Protein AF-A0A7T4TWR5-F1 (afdb_monomer)

Mean predicted aligned error: 11.18 Å

Nearest PDB structures (foldseek):
  2llk-assembly1_A  TM=6.198E-01  e=1.015E+00  Homo sapiens
  7bhy-assembly2_C-2  TM=6.586E-01  e=2.776E+00  Bacillus subtilis subsp. subtilis str. 168
  2m8g-assembly1_X  TM=4.660E-01  e=7.099E+00  Aquifex aeolicus VF5

Secondary structure (DSSP, 8-state):
-----------PSPTHHHHHHHHHHHHHHHH---GGG--GGG-S-HHHHHHHHHH-

InterPro domains:
  IPR025161 Insertion element IS402-like domain [PF13340] (1-56)
  IPR052909 Transposase_6_like [PTHR46637] (9-56)

Foldseek 3Di:
DDDDPDDPPVDDPDCLAVVLLVVQVVCCVVVVDDLVPRDCVSVYDSVRSVVVVVVD

Radius of gyration: 15.81 Å; Cα contacts (8 Å, |Δi|>4): 33; chains: 1; bounding box: 30×23×49 Å

Structure (mmCIF, N/CA/C/O backbone):
data_AF-A0A7T4TWR5-F1
#
_entry.id   AF-A0A7T4TWR5-F1
#
loop_
_atom_site.group_PDB
_atom_site.id
_atom_site.type_symbol
_atom_site.label_atom_id
_atom_site.label_alt_id
_atom_site.label_comp_id
_atom_site.label_asym_id
_atom_site.label_entity_id
_atom_site.label_seq_id
_atom_site.pdbx_PDB_ins_code
_atom_site.Cartn_x
_atom_site.Cartn_y
_atom_site.Cartn_z
_atom_site.occupancy
_atom_site.B_iso_or_equiv
_atom_site.auth_seq_id
_atom_site.auth_comp_id
_atom_site.auth_asym_id
_atom_site.auth_atom_id
_atom_site.pdbx_PDB_model_num
ATOM 1 N N . MET A 1 1 ? 17.910 -15.066 -39.885 1.00 48.38 1 MET A N 1
ATOM 2 C CA . MET A 1 1 ? 17.192 -14.321 -38.825 1.00 48.38 1 MET A CA 1
ATOM 3 C C . MET A 1 1 ? 18.023 -14.413 -37.553 1.00 48.38 1 MET A C 1
ATOM 5 O O . MET A 1 1 ? 18.317 -15.546 -37.186 1.00 48.38 1 MET A O 1
ATOM 9 N N . PRO A 1 2 ? 18.505 -13.324 -36.922 1.00 56.09 2 PRO A N 1
ATOM 10 C CA . PRO A 1 2 ? 19.312 -13.481 -35.717 1.00 56.09 2 PRO A CA 1
ATOM 11 C C . PRO A 1 2 ? 18.406 -13.751 -34.507 1.00 56.09 2 PRO A C 1
ATOM 13 O O . PRO A 1 2 ? 17.346 -13.144 -34.362 1.00 56.09 2 PRO A O 1
ATOM 16 N N . ALA A 1 3 ? 18.815 -14.703 -33.668 1.00 61.19 3 ALA A N 1
ATOM 17 C CA . ALA A 1 3 ? 18.081 -15.149 -32.489 1.00 61.19 3 ALA A CA 1
ATOM 18 C C . ALA A 1 3 ? 18.078 -14.080 -31.383 1.00 61.19 3 ALA A C 1
ATOM 20 O O . ALA A 1 3 ? 19.100 -13.440 -31.120 1.00 61.19 3 ALA A O 1
ATOM 21 N N . ALA A 1 4 ? 16.931 -13.904 -30.721 1.00 61.03 4 ALA A N 1
ATOM 22 C CA . ALA A 1 4 ? 16.780 -12.992 -29.595 1.00 61.03 4 ALA A CA 1
ATOM 23 C C . ALA A 1 4 ? 17.735 -13.394 -28.460 1.00 61.03 4 ALA A C 1
ATOM 25 O O . ALA A 1 4 ? 17.583 -14.437 -27.824 1.00 61.03 4 ALA A O 1
ATOM 26 N N . ARG A 1 5 ? 18.750 -12.563 -28.218 1.00 55.62 5 ARG A N 1
ATOM 27 C CA . ARG A 1 5 ? 19.716 -12.754 -27.137 1.00 55.62 5 ARG A CA 1
ATOM 28 C C . ARG A 1 5 ? 19.020 -12.458 -25.811 1.00 55.62 5 ARG A C 1
ATOM 30 O O . ARG A 1 5 ? 18.840 -11.293 -25.460 1.00 55.62 5 ARG A O 1
ATOM 37 N N . VAL A 1 6 ? 18.632 -13.505 -25.084 1.00 60.03 6 VAL A N 1
ATOM 38 C CA . VAL A 1 6 ? 18.1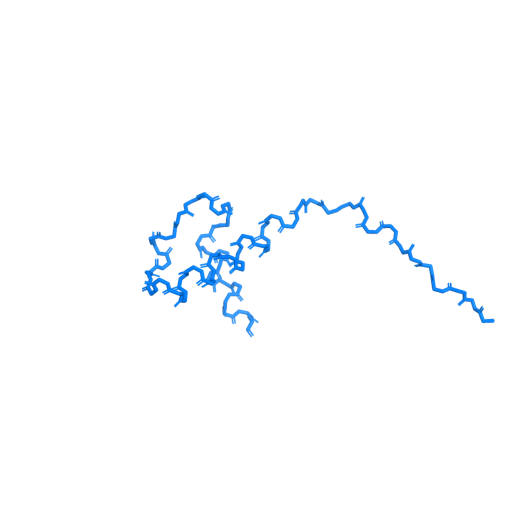71 -13.384 -23.696 1.00 60.03 6 VAL A CA 1
ATOM 39 C C . VAL A 1 6 ? 19.320 -12.779 -22.893 1.00 60.03 6 VAL A C 1
ATOM 41 O O . VAL A 1 6 ? 20.375 -13.390 -22.718 1.00 60.03 6 VAL A O 1
ATOM 44 N N . ARG A 1 7 ? 19.150 -11.521 -22.482 1.00 62.12 7 ARG A N 1
ATOM 45 C CA . ARG A 1 7 ? 20.083 -10.857 -21.573 1.00 62.12 7 ARG A CA 1
ATOM 46 C C . ARG A 1 7 ? 19.958 -11.551 -20.217 1.00 62.12 7 ARG A C 1
ATOM 48 O O . ARG A 1 7 ? 18.830 -11.714 -19.752 1.00 62.12 7 ARG A O 1
ATOM 55 N N . PRO A 1 8 ? 21.061 -11.915 -19.549 1.00 60.56 8 PRO A N 1
ATOM 56 C CA . PRO A 1 8 ? 20.989 -12.310 -18.158 1.00 60.56 8 PRO A CA 1
ATOM 57 C C . PRO A 1 8 ? 20.732 -11.027 -17.367 1.00 60.56 8 PRO A C 1
ATOM 59 O O . PRO A 1 8 ? 21.661 -10.337 -16.959 1.00 60.56 8 PRO A O 1
ATOM 62 N N . GLN A 1 9 ? 19.467 -10.658 -17.176 1.00 61.47 9 GLN A N 1
ATOM 63 C CA . GLN A 1 9 ? 19.079 -9.618 -16.221 1.00 61.47 9 GLN A CA 1
ATOM 64 C C . GLN A 1 9 ? 19.182 -10.186 -14.790 1.00 61.47 9 GLN A C 1
ATOM 66 O O . GLN A 1 9 ? 18.264 -10.100 -13.989 1.00 61.47 9 GLN A O 1
ATOM 71 N N . GLY A 1 10 ? 20.313 -10.832 -14.495 1.00 56.69 10 GLY A N 1
ATOM 72 C CA . GLY A 1 10 ? 20.679 -11.408 -13.206 1.00 56.69 10 GLY A CA 1
ATOM 73 C C . GLY A 1 10 ? 21.576 -10.438 -12.452 1.00 56.69 10 GLY A C 1
ATOM 74 O O . GLY A 1 10 ? 22.746 -10.722 -12.226 1.00 56.69 10 GLY A O 1
ATOM 75 N N . GLY A 1 11 ? 21.040 -9.259 -12.143 1.00 52.50 11 GLY A N 1
ATOM 76 C CA . GLY A 1 11 ? 21.764 -8.196 -11.445 1.00 52.50 11 GLY A CA 1
ATOM 77 C C . GLY A 1 11 ? 20.836 -7.177 -10.794 1.00 52.50 11 GLY A C 1
ATOM 78 O O . GLY A 1 11 ? 21.177 -6.003 -10.714 1.00 52.50 11 GLY A O 1
ATOM 79 N N . GLY A 1 12 ? 19.630 -7.598 -10.406 1.00 51.53 12 GLY A N 1
ATOM 80 C CA . GLY A 1 12 ? 18.720 -6.757 -9.643 1.00 51.53 12 GLY A CA 1
ATOM 81 C C . GLY A 1 12 ? 19.142 -6.772 -8.183 1.00 51.53 12 GLY A C 1
ATOM 82 O O . GLY A 1 12 ? 19.110 -7.827 -7.551 1.00 51.53 12 GLY A O 1
ATOM 83 N N . VAL A 1 13 ? 19.500 -5.610 -7.634 1.00 49.72 13 VAL A N 1
ATOM 84 C CA . VAL A 1 13 ? 19.238 -5.359 -6.210 1.00 49.72 13 VAL A CA 1
ATOM 85 C C . VAL A 1 13 ? 17.788 -5.788 -6.006 1.00 49.72 13 VAL A C 1
ATOM 87 O O . VAL A 1 13 ? 16.935 -5.394 -6.800 1.00 49.72 13 VAL A O 1
ATOM 90 N N . ALA A 1 14 ? 17.571 -6.747 -5.111 1.00 51.97 14 ALA A N 1
ATOM 91 C CA . ALA A 1 14 ? 16.372 -7.566 -5.109 1.00 51.97 14 ALA A CA 1
ATOM 92 C C . ALA A 1 14 ? 15.094 -6.719 -5.257 1.00 51.97 14 ALA A C 1
ATOM 94 O O . ALA A 1 14 ? 14.995 -5.644 -4.672 1.00 51.97 14 ALA A O 1
ATOM 95 N N . ASN A 1 15 ? 14.111 -7.245 -5.995 1.00 55.28 15 ASN A N 1
ATOM 96 C CA . ASN A 1 15 ? 12.759 -6.703 -6.221 1.00 55.28 15 ASN A CA 1
ATOM 97 C C . ASN A 1 15 ? 11.941 -6.495 -4.922 1.00 55.28 15 ASN A C 1
ATOM 99 O O . ASN A 1 15 ? 10.723 -6.381 -4.939 1.00 55.28 15 ASN A O 1
ATOM 103 N N . ILE A 1 16 ? 12.613 -6.501 -3.774 1.00 55.88 16 ILE A N 1
ATOM 104 C CA . ILE A 1 16 ? 12.065 -6.345 -2.441 1.00 55.88 16 ILE A CA 1
ATOM 105 C C . ILE A 1 16 ? 11.412 -4.971 -2.324 1.00 55.88 16 ILE A C 1
ATOM 107 O O . ILE A 1 16 ? 10.354 -4.897 -1.725 1.00 55.88 16 ILE A O 1
ATOM 111 N N . ASP A 1 17 ? 11.954 -3.913 -2.938 1.00 68.81 17 ASP A N 1
ATOM 112 C CA . ASP A 1 17 ? 11.344 -2.580 -2.870 1.00 68.81 17 ASP A CA 1
ATOM 113 C C . ASP A 1 17 ? 10.012 -2.485 -3.639 1.00 68.81 17 ASP A C 1
ATOM 115 O O . ASP A 1 17 ? 9.031 -1.993 -3.082 1.00 68.81 17 ASP A O 1
ATOM 119 N N . ASP A 1 18 ? 9.920 -2.970 -4.883 1.00 72.31 18 ASP A N 1
ATOM 120 C CA . ASP A 1 18 ? 8.674 -2.888 -5.661 1.00 72.31 18 ASP A CA 1
ATOM 121 C C . ASP A 1 18 ? 7.625 -3.922 -5.205 1.00 72.31 18 ASP A C 1
ATOM 123 O O . ASP A 1 18 ? 6.449 -3.565 -5.082 1.00 72.31 18 ASP A O 1
ATOM 127 N N . GLU A 1 19 ? 8.013 -5.164 -4.874 1.00 75.50 19 GLU A N 1
ATOM 128 C CA . GLU A 1 19 ? 7.089 -6.141 -4.268 1.00 75.50 19 GLU A CA 1
ATOM 129 C C . GLU A 1 19 ? 6.591 -5.675 -2.900 1.00 75.50 19 GLU A C 1
ATOM 131 O O . GLU A 1 19 ? 5.404 -5.818 -2.604 1.00 75.50 19 GLU A O 1
ATOM 136 N N . ALA A 1 20 ? 7.446 -5.066 -2.075 1.00 80.56 20 ALA A N 1
ATOM 137 C CA . ALA A 1 20 ? 7.021 -4.491 -0.807 1.00 80.56 20 ALA A CA 1
ATOM 138 C C . ALA A 1 20 ? 6.052 -3.331 -0.983 1.00 80.56 20 ALA A C 1
ATOM 140 O O . ALA A 1 20 ? 5.084 -3.223 -0.231 1.00 80.56 20 ALA A O 1
ATOM 141 N N . VAL A 1 21 ? 6.310 -2.451 -1.955 1.00 79.12 21 VAL A N 1
ATOM 142 C CA . VAL A 1 21 ? 5.406 -1.349 -2.284 1.00 79.12 21 VAL A CA 1
ATOM 143 C C . VAL A 1 21 ? 4.058 -1.904 -2.726 1.00 79.12 21 VAL A C 1
ATOM 145 O O . VAL A 1 21 ? 3.026 -1.448 -2.236 1.00 79.12 21 VAL A O 1
ATOM 148 N N . PHE A 1 22 ? 4.051 -2.919 -3.586 1.00 81.12 22 PHE A N 1
ATOM 149 C CA . PHE A 1 22 ? 2.821 -3.550 -4.041 1.00 81.12 22 PHE A CA 1
ATOM 150 C C . PHE A 1 22 ? 2.070 -4.232 -2.889 1.00 81.12 22 PHE A C 1
ATOM 152 O O . PHE A 1 22 ? 0.892 -3.951 -2.670 1.00 81.12 22 PHE A O 1
ATOM 159 N N . ALA A 1 23 ? 2.752 -5.051 -2.08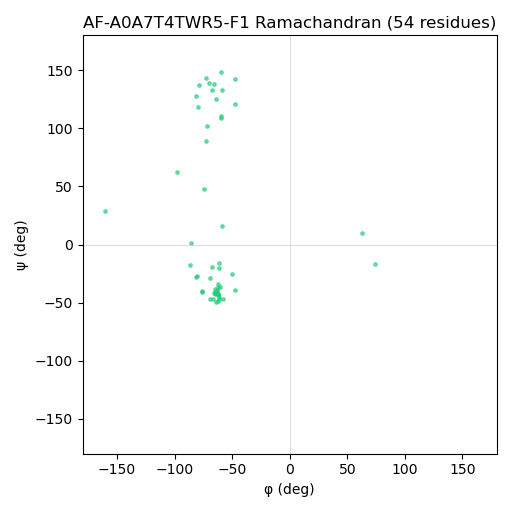7 1.00 85.25 23 ALA A N 1
ATOM 160 C CA . ALA A 1 23 ? 2.168 -5.717 -0.926 1.00 85.25 23 ALA A CA 1
ATOM 161 C C . ALA A 1 23 ? 1.634 -4.714 0.110 1.00 85.25 23 ALA A C 1
ATOM 163 O O . ALA A 1 23 ? 0.566 -4.927 0.680 1.00 85.25 23 ALA A O 1
ATOM 164 N N . ALA A 1 24 ? 2.321 -3.585 0.303 1.00 84.56 24 ALA A N 1
ATOM 165 C CA . ALA A 1 24 ? 1.861 -2.493 1.150 1.00 84.56 24 ALA A CA 1
ATOM 166 C C . ALA A 1 24 ? 0.589 -1.813 0.616 1.00 84.56 24 ALA A C 1
ATOM 168 O O . ALA A 1 24 ? -0.313 -1.523 1.403 1.00 84.56 24 ALA A O 1
ATOM 169 N N . ILE A 1 25 ? 0.492 -1.573 -0.699 1.00 83.62 25 ILE A N 1
ATOM 170 C CA . ILE A 1 25 ? -0.719 -1.029 -1.339 1.00 83.62 25 ILE A CA 1
ATOM 171 C C . ILE A 1 25 ? -1.888 -1.999 -1.150 1.00 83.62 25 ILE A C 1
ATOM 173 O O . ILE A 1 25 ? -2.954 -1.586 -0.698 1.00 83.62 25 ILE A O 1
ATOM 177 N N . ILE A 1 26 ? -1.686 -3.290 -1.432 1.00 86.12 26 ILE A N 1
ATOM 178 C CA . ILE A 1 26 ? -2.720 -4.318 -1.255 1.00 86.12 26 ILE A CA 1
ATOM 179 C C . ILE A 1 26 ? -3.134 -4.428 0.214 1.00 86.12 26 ILE A C 1
ATOM 181 O O . ILE A 1 26 ? -4.325 -4.473 0.506 1.00 86.12 26 ILE A O 1
ATOM 185 N N . TYR A 1 27 ? -2.184 -4.400 1.152 1.00 85.19 27 TYR A N 1
ATOM 186 C CA . TYR A 1 27 ? -2.488 -4.404 2.580 1.00 85.19 27 TYR A CA 1
ATOM 187 C C . TYR A 1 27 ? -3.375 -3.217 2.967 1.00 85.19 27 TYR A C 1
ATOM 189 O O . TYR A 1 27 ? -4.379 -3.410 3.647 1.00 85.19 27 TYR A O 1
ATOM 197 N N . VAL A 1 28 ? -3.052 -2.002 2.516 1.00 84.38 28 VAL A N 1
ATOM 198 C CA . VAL A 1 28 ? -3.861 -0.796 2.767 1.00 84.38 28 VAL A CA 1
ATOM 199 C C . VAL A 1 28 ? -5.255 -0.914 2.150 1.00 84.38 28 VAL A C 1
ATOM 201 O O . VAL A 1 28 ? -6.232 -0.588 2.817 1.00 84.38 28 VAL A O 1
ATOM 204 N N . LEU A 1 29 ? -5.368 -1.430 0.924 1.00 85.75 29 LEU A N 1
ATOM 205 C CA . LEU A 1 29 ? -6.654 -1.636 0.249 1.00 85.75 29 LEU A CA 1
ATOM 206 C C . LEU A 1 29 ? -7.535 -2.673 0.959 1.00 85.75 29 LEU A C 1
ATOM 208 O O . LEU A 1 29 ? -8.731 -2.452 1.116 1.00 85.75 29 LEU A O 1
ATOM 212 N N . VAL A 1 30 ? -6.952 -3.789 1.404 1.00 88.19 30 VAL A N 1
ATOM 213 C CA . VAL A 1 30 ? -7.680 -4.885 2.066 1.00 88.19 30 VAL A CA 1
ATOM 214 C C . VAL A 1 30 ? -8.040 -4.531 3.508 1.00 88.19 30 VAL A C 1
ATOM 216 O O . VAL A 1 30 ? -9.136 -4.840 3.967 1.00 88.19 30 VAL A O 1
ATOM 219 N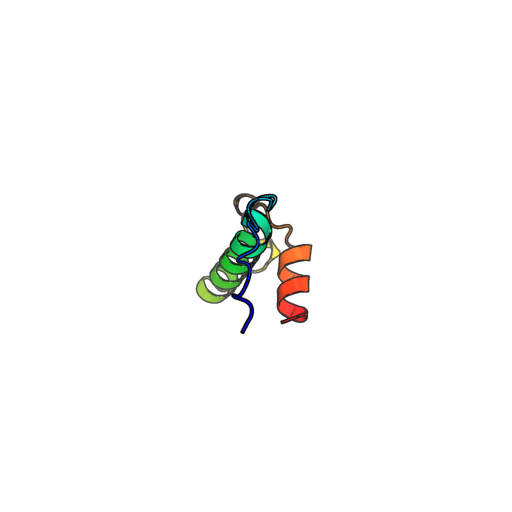 N . SER A 1 31 ? -7.129 -3.884 4.238 1.00 83.44 31 SER A N 1
ATOM 220 C CA . SER A 1 31 ? -7.330 -3.536 5.651 1.00 83.44 31 SER A CA 1
ATOM 221 C C . SER A 1 31 ? -8.048 -2.202 5.866 1.00 83.44 31 SER A C 1
ATOM 223 O O . SER A 1 31 ? -8.491 -1.929 6.980 1.00 83.44 31 SER A O 1
ATOM 225 N N . GLY A 1 32 ? -8.109 -1.334 4.849 1.00 83.62 32 GLY A N 1
ATOM 226 C CA . GLY A 1 32 ? -8.599 0.042 4.974 1.00 83.62 32 GLY A CA 1
ATOM 227 C C . GLY A 1 32 ? -7.762 0.918 5.916 1.00 83.62 32 GLY A C 1
ATOM 228 O O . GLY A 1 32 ? -8.174 2.023 6.273 1.00 83.62 32 GLY A O 1
ATOM 229 N N . CYS A 1 33 ? -6.599 0.438 6.364 1.00 80.38 33 CYS A N 1
ATOM 230 C CA . CYS A 1 33 ? -5.746 1.160 7.296 1.00 80.38 33 CYS A CA 1
ATOM 231 C C . CYS A 1 33 ? -5.048 2.335 6.606 1.00 80.38 33 CYS A C 1
ATOM 233 O O . CYS A 1 33 ? -4.590 2.242 5.471 1.00 80.38 33 CYS A O 1
ATOM 235 N N . ALA A 1 34 ? -4.890 3.449 7.323 1.00 80.06 34 ALA A N 1
ATOM 236 C CA . ALA A 1 34 ? -4.142 4.592 6.812 1.00 80.06 34 ALA A CA 1
ATOM 237 C C . ALA A 1 34 ? -2.683 4.207 6.502 1.00 80.06 34 ALA A C 1
ATOM 239 O O . ALA A 1 34 ? -2.065 3.455 7.255 1.00 80.06 34 ALA A O 1
ATOM 240 N N . TRP A 1 35 ? -2.069 4.839 5.493 1.00 78.38 35 TRP A N 1
ATOM 241 C CA . TRP A 1 35 ? -0.641 4.680 5.154 1.00 78.38 35 TRP A CA 1
ATOM 242 C C . TRP A 1 35 ? 0.303 4.845 6.361 1.00 78.38 35 TRP A C 1
ATOM 244 O O . TRP A 1 35 ? 1.407 4.305 6.400 1.00 78.38 35 TRP A O 1
ATOM 254 N N . ARG A 1 36 ? -0.129 5.589 7.388 1.00 74.81 36 ARG A N 1
ATOM 255 C CA . ARG A 1 36 ? 0.606 5.787 8.645 1.00 74.81 36 ARG A CA 1
ATOM 256 C C . ARG A 1 36 ? 0.686 4.532 9.515 1.00 74.81 36 ARG A C 1
ATOM 258 O O . ARG A 1 36 ? 1.674 4.414 10.236 1.00 74.81 36 ARG A O 1
ATOM 265 N N . ALA A 1 37 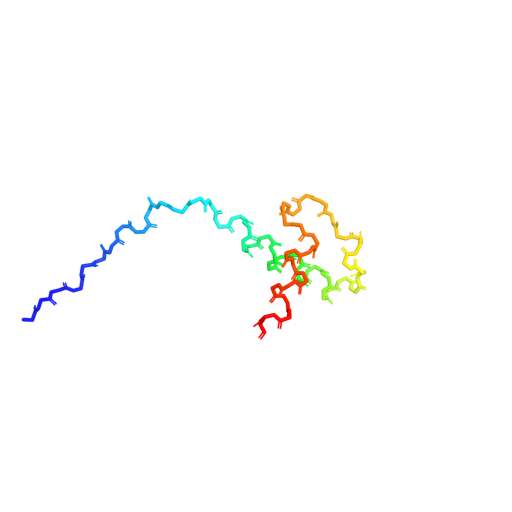? -0.300 3.643 9.435 1.00 77.12 37 ALA A N 1
ATOM 266 C CA . ALA A 1 37 ? -0.354 2.366 10.143 1.00 77.12 37 ALA A CA 1
ATOM 267 C C . ALA A 1 37 ? 0.372 1.239 9.390 1.00 77.12 37 ALA A C 1
ATOM 269 O O . ALA A 1 37 ? 0.398 0.105 9.859 1.00 77.12 37 ALA A O 1
ATOM 270 N N . LEU A 1 38 ? 0.976 1.544 8.235 1.00 75.56 38 LEU A N 1
ATOM 271 C CA . LEU A 1 38 ? 1.736 0.567 7.476 1.00 75.56 38 LEU A CA 1
ATOM 272 C C . LEU A 1 38 ? 2.969 0.103 8.282 1.00 75.56 38 LEU A C 1
ATOM 274 O O . LEU A 1 38 ? 3.765 0.957 8.706 1.00 75.56 38 LEU A O 1
ATOM 278 N N . PRO A 1 39 ? 3.142 -1.216 8.491 1.00 70.94 39 PRO A N 1
ATOM 279 C CA . PRO A 1 39 ? 4.306 -1.767 9.170 1.00 70.94 39 PRO A CA 1
ATOM 280 C C . PRO A 1 39 ? 5.599 -1.394 8.440 1.00 70.94 39 PRO A C 1
ATOM 282 O O . PRO A 1 39 ? 5.719 -1.585 7.233 1.00 70.94 39 PRO A O 1
ATOM 285 N N . LEU A 1 40 ? 6.608 -0.930 9.184 1.00 68.56 40 LEU A N 1
ATOM 286 C CA . LEU A 1 40 ? 7.960 -0.684 8.652 1.00 68.56 40 LEU A CA 1
ATOM 287 C C . LEU A 1 40 ? 8.624 -1.971 8.121 1.00 68.56 40 LEU A C 1
ATOM 289 O O . LEU A 1 40 ? 9.585 -1.896 7.363 1.00 68.56 40 LEU A O 1
ATOM 293 N N . CYS A 1 41 ? 8.086 -3.140 8.486 1.00 71.75 41 CYS A N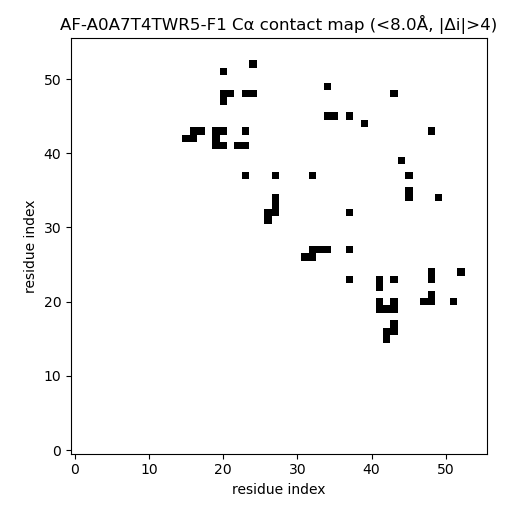 1
ATOM 294 C CA . CYS A 1 41 ? 8.532 -4.460 8.042 1.00 71.75 41 CYS A CA 1
ATOM 295 C C . CYS A 1 41 ? 8.430 -4.680 6.531 1.00 71.75 41 CYS A C 1
ATOM 297 O O . CYS A 1 41 ? 9.121 -5.552 6.020 1.00 71.75 41 CYS A O 1
ATOM 299 N N . PHE A 1 42 ? 7.608 -3.904 5.816 1.00 71.25 42 PHE A N 1
ATOM 300 C CA . PHE A 1 42 ? 7.578 -3.984 4.359 1.00 71.25 42 PHE A CA 1
ATOM 301 C C . PHE A 1 42 ? 8.890 -3.483 3.737 1.00 71.25 42 PHE A C 1
ATOM 303 O O . PHE A 1 42 ? 9.169 -3.813 2.603 1.00 71.25 42 PHE A O 1
ATOM 310 N N . GLY A 1 43 ? 9.734 -2.710 4.428 1.00 66.81 43 GLY A N 1
ATOM 311 C CA . GLY A 1 43 ? 10.972 -2.177 3.833 1.00 66.81 43 GLY A CA 1
ATOM 312 C C . GLY A 1 43 ? 10.737 -1.025 2.845 1.00 66.81 43 GLY A C 1
ATOM 313 O O . GLY A 1 43 ? 11.633 -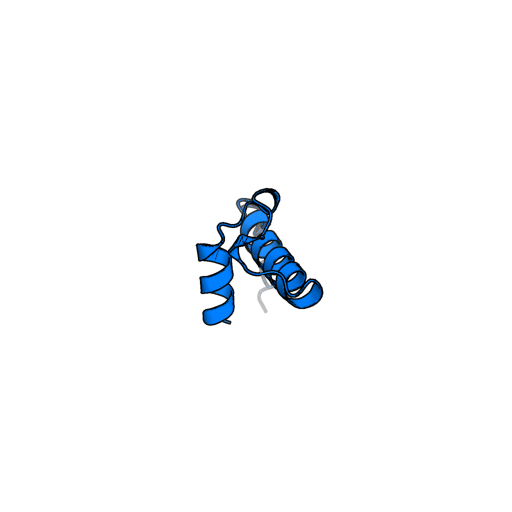0.220 2.618 1.00 66.81 43 GLY A O 1
ATOM 314 N N . ALA A 1 44 ? 9.505 -0.850 2.360 1.00 70.12 44 ALA A N 1
ATOM 315 C CA . ALA A 1 44 ? 9.079 0.317 1.604 1.00 70.12 44 ALA A CA 1
ATOM 316 C C . ALA A 1 44 ? 8.718 1.490 2.530 1.00 70.12 44 ALA A C 1
ATOM 318 O O . ALA A 1 44 ? 7.878 1.388 3.430 1.00 70.12 44 ALA A O 1
ATOM 319 N N . SER A 1 45 ? 9.311 2.657 2.277 1.00 72.62 45 SER A N 1
ATOM 320 C CA . SER A 1 45 ? 8.911 3.889 2.961 1.00 72.62 45 SER A CA 1
ATOM 321 C C . SER A 1 45 ? 7.488 4.286 2.562 1.00 72.62 45 SER A C 1
ATOM 323 O O . SER A 1 45 ? 7.148 4.275 1.380 1.00 72.62 45 SER A O 1
ATOM 325 N N . LYS A 1 46 ? 6.672 4.735 3.525 1.00 73.25 46 LYS A N 1
ATOM 326 C CA . LYS A 1 46 ? 5.295 5.231 3.301 1.00 73.25 46 LYS A CA 1
ATOM 327 C C . LYS A 1 46 ? 5.221 6.226 2.136 1.00 73.25 46 LYS A C 1
ATOM 329 O O . LYS A 1 46 ? 4.301 6.180 1.325 1.00 73.25 46 LYS A O 1
ATOM 334 N N . SER A 1 47 ? 6.229 7.092 2.033 1.00 75.25 47 SER A N 1
ATOM 335 C CA . SER A 1 47 ? 6.374 8.086 0.968 1.00 75.25 47 SER A CA 1
ATOM 336 C C . SER A 1 47 ? 6.577 7.454 -0.411 1.00 75.25 47 SER A C 1
ATOM 338 O O . SER A 1 47 ? 6.037 7.957 -1.392 1.00 75.25 47 SER A O 1
ATOM 340 N N . THR A 1 48 ? 7.340 6.362 -0.492 1.00 78.06 48 THR A N 1
ATOM 341 C CA . THR A 1 48 ? 7.558 5.598 -1.728 1.00 78.06 48 THR A CA 1
ATOM 342 C C . THR A 1 48 ? 6.264 4.936 -2.171 1.00 78.06 48 THR A C 1
ATOM 344 O O . THR A 1 48 ? 5.872 5.089 -3.325 1.00 78.06 48 THR A O 1
ATOM 347 N N . VAL A 1 49 ? 5.561 4.281 -1.243 1.00 78.25 49 VAL A N 1
ATOM 348 C CA . VAL A 1 49 ? 4.305 3.580 -1.533 1.00 78.25 49 VAL 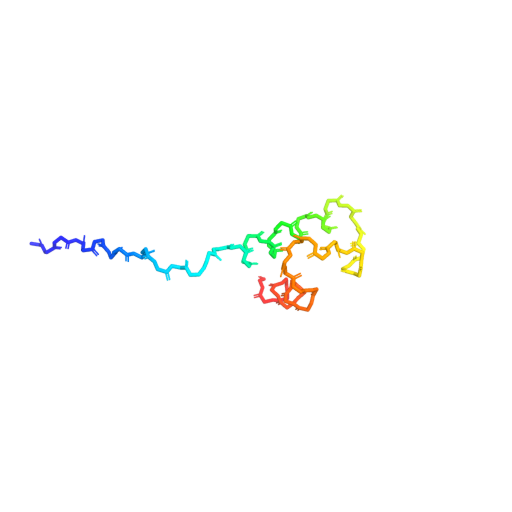A CA 1
ATOM 349 C C . VAL A 1 49 ? 3.234 4.549 -2.039 1.00 78.25 49 VAL A C 1
ATOM 351 O O . VAL A 1 49 ? 2.635 4.319 -3.086 1.00 78.25 49 VAL A O 1
ATOM 354 N N . HIS A 1 50 ? 3.060 5.688 -1.363 1.00 77.75 50 HIS A N 1
ATOM 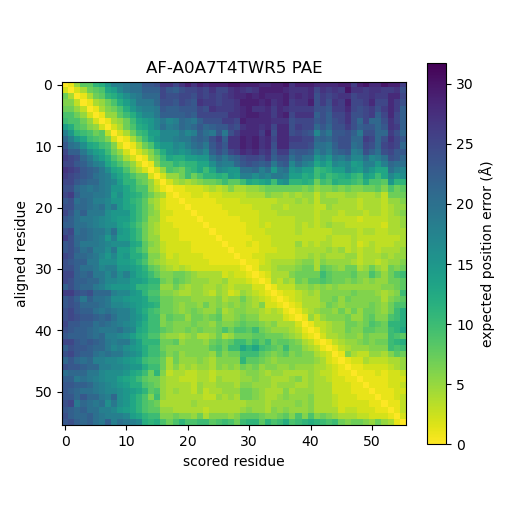355 C CA . HIS A 1 50 ? 2.097 6.710 -1.773 1.00 77.75 50 HIS A CA 1
ATOM 356 C C . HIS A 1 50 ? 2.451 7.342 -3.126 1.00 77.75 50 HIS A C 1
ATOM 358 O O . HIS A 1 50 ? 1.574 7.559 -3.956 1.00 77.75 50 HIS A O 1
ATOM 364 N N . ARG A 1 51 ? 3.736 7.628 -3.385 1.00 77.88 51 ARG A N 1
ATOM 365 C CA . ARG A 1 51 ? 4.163 8.131 -4.701 1.00 77.88 51 ARG A CA 1
ATOM 366 C C . ARG A 1 51 ? 3.886 7.111 -5.797 1.00 77.88 51 ARG A C 1
ATOM 368 O O . ARG A 1 51 ? 3.381 7.498 -6.839 1.00 77.88 51 ARG A O 1
ATOM 375 N N . ARG A 1 52 ? 4.183 5.829 -5.568 1.00 76.44 52 ARG A N 1
ATOM 376 C CA . ARG A 1 52 ? 3.936 4.766 -6.553 1.00 76.44 52 ARG A CA 1
ATOM 377 C C . ARG A 1 52 ? 2.446 4.605 -6.842 1.00 76.44 52 ARG A C 1
ATOM 379 O O . ARG A 1 52 ? 2.095 4.492 -8.005 1.00 76.44 52 ARG A O 1
ATOM 386 N N . PHE A 1 53 ? 1.602 4.704 -5.814 1.00 77.69 53 PHE A N 1
ATOM 387 C CA . PHE A 1 53 ? 0.144 4.702 -5.954 1.00 77.69 53 PHE A CA 1
ATOM 388 C C . PHE A 1 53 ? -0.395 5.883 -6.777 1.00 77.69 53 PHE A C 1
ATOM 390 O O . PHE A 1 53 ? -1.376 5.718 -7.479 1.00 77.69 53 PHE A O 1
ATOM 397 N N . VAL A 1 54 ? 0.226 7.065 -6.706 1.00 79.25 54 VAL A N 1
ATOM 398 C CA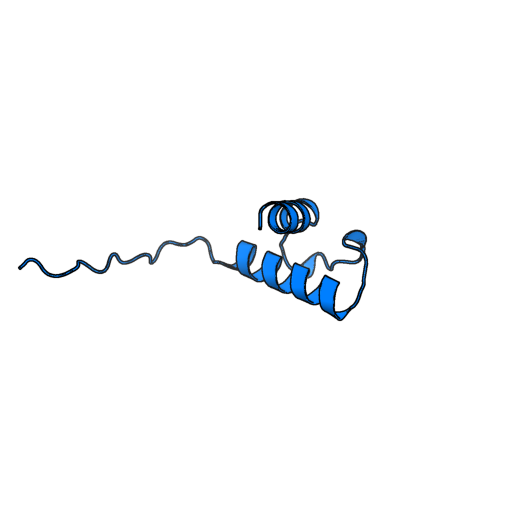 . VAL A 1 54 ? -0.180 8.234 -7.517 1.00 79.25 54 VAL A CA 1
ATOM 399 C C . VAL A 1 54 ? 0.365 8.172 -8.950 1.00 79.25 54 VAL A C 1
ATOM 401 O O . VAL A 1 54 ? -0.190 8.791 -9.850 1.00 79.25 54 VAL A O 1
ATOM 404 N N . ILE A 1 55 ? 1.493 7.490 -9.154 1.00 79.62 55 ILE A N 1
ATOM 405 C CA . ILE A 1 55 ? 2.149 7.372 -10.463 1.00 79.62 55 ILE A CA 1
ATOM 406 C C . ILE A 1 55 ? 1.500 6.280 -11.331 1.00 79.62 55 ILE A C 1
ATOM 408 O O . ILE A 1 55 ? 1.593 6.366 -12.555 1.00 79.62 55 ILE A O 1
ATOM 412 N N . TRP A 1 56 ? 0.914 5.253 -10.714 1.00 72.50 56 TRP A N 1
ATOM 413 C CA . TRP A 1 56 ? 0.156 4.189 -11.383 1.00 72.50 56 TRP A CA 1
ATOM 414 C C . TRP A 1 56 ? -1.291 4.611 -11.633 1.00 72.50 56 TRP A C 1
ATOM 416 O O . TRP A 1 56 ? -1.802 4.261 -12.719 1.00 72.50 56 TRP A O 1
#

Sequence (56 aa):
MPAARVRPQGGGVANIDDEAVFAAIIYVLVSGCAWRALPLCFGASKSTVHRRFVIW

Organism: NCBI:txid1642299

pLDDT: mean 71.64, std 11.01, range [48.38, 88.19]

Solvent-accessible surface area (backbone atoms only — not comparable to full-atom values): 3613 Å² total; per-residue (Å²): 132,87,76,86,77,81,72,84,83,83,76,66,79,66,68,54,55,62,53,22,26,50,53,50,52,51,48,31,68,75,68,68,49,56,72,86,73,56,63,71,85,45,73,38,52,61,69,55,37,54,51,51,64,72,74,104